Protein AF-A0AAD7UAB8-F1 (afdb_monomer_lite)

InterPro domains:
  IPR000589 Small ribosomal subunit protein uS15 [PF00312] (75-151)
  IPR000589 Small ribosomal subunit protein uS15 [PS00362] (102-132)
  IPR000589 Small ribosomal subunit protein uS15 [SM01387] (71-151)
  IPR000589 Small ribosomal subunit protein uS15 [cd00353] (76-149)
  IPR005290 Small ribosomal subunit protein uS15, bacteria [MF_01343_B] (66-152)
  IPR005290 Small ribosomal subunit protein uS15, bacteria [PTHR23321] (75-152)
  IPR005290 Small ribosomal subunit protein uS15, bacteria [TIGR00952] (70-151)
  IPR009068 uS15/NS1, RNA-binding domain superfamily [SSF47060] (67-151)

Radius of gyration: 33.66 Å; chains: 1; bounding box: 40×81×98 Å

Structure (mmCIF, N/CA/C/O backbone):
data_AF-A0AAD7UAB8-F1
#
_entry.id   AF-A0AAD7UAB8-F1
#
loop_
_atom_site.group_PDB
_atom_site.id
_atom_site.type_symbol
_atom_site.label_atom_id
_atom_site.label_alt_id
_atom_site.label_comp_id
_atom_site.label_asym_id
_atom_site.label_entity_id
_atom_site.label_seq_id
_atom_site.pdbx_PDB_ins_code
_atom_site.Cartn_x
_atom_site.Cartn_y
_atom_site.Cartn_z
_atom_site.occupancy
_atom_site.B_iso_or_equiv
_atom_site.auth_seq_id
_atom_site.auth_comp_id
_atom_site.auth_asym_id
_atom_site.auth_atom_id
_atom_site.pdbx_PDB_model_num
ATOM 1 N N . MET A 1 1 ? 20.538 19.123 -0.633 1.00 48.22 1 MET A N 1
ATOM 2 C CA . MET A 1 1 ? 19.551 20.199 -0.834 1.00 48.22 1 MET A CA 1
ATOM 3 C C . MET A 1 1 ? 19.618 20.600 -2.296 1.00 48.22 1 MET A C 1
ATOM 5 O O . MET A 1 1 ? 20.734 20.854 -2.744 1.00 48.22 1 MET A O 1
ATOM 9 N N . PRO A 1 2 ? 18.516 20.566 -3.060 1.00 53.59 2 PRO A N 1
ATOM 10 C CA . PRO A 1 2 ? 18.494 21.225 -4.362 1.00 53.59 2 PRO A CA 1
ATOM 11 C C . PRO A 1 2 ? 18.734 22.725 -4.133 1.00 53.59 2 PRO A C 1
ATOM 13 O O . PRO A 1 2 ? 18.189 23.289 -3.188 1.00 53.59 2 PRO A O 1
ATOM 16 N N . ARG A 1 3 ? 19.639 23.331 -4.907 1.00 56.59 3 ARG A N 1
ATOM 17 C CA . ARG A 1 3 ? 19.840 24.783 -4.889 1.00 56.59 3 ARG A CA 1
ATOM 18 C C . ARG A 1 3 ? 18.750 25.387 -5.763 1.00 56.59 3 ARG A C 1
ATOM 20 O O . ARG A 1 3 ? 18.768 25.159 -6.969 1.00 56.59 3 ARG A O 1
ATOM 27 N N . ASP A 1 4 ? 17.826 26.110 -5.148 1.00 59.47 4 ASP A N 1
ATOM 28 C CA . ASP A 1 4 ? 16.905 26.983 -5.866 1.00 59.47 4 ASP A CA 1
ATOM 29 C C . ASP A 1 4 ? 17.733 28.099 -6.5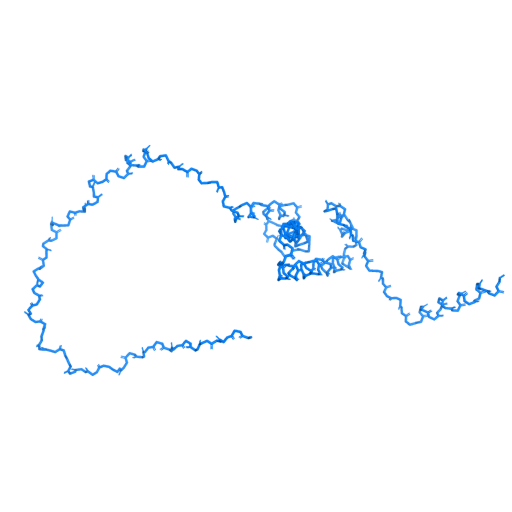16 1.00 59.47 4 ASP A C 1
ATOM 31 O O . ASP A 1 4 ? 18.391 28.882 -5.827 1.00 59.47 4 ASP A O 1
ATOM 35 N N . LEU A 1 5 ? 17.772 28.122 -7.847 1.00 67.81 5 LEU A N 1
ATOM 36 C CA . LEU A 1 5 ? 18.309 29.256 -8.594 1.00 67.81 5 LEU A CA 1
ATOM 37 C C . LEU A 1 5 ? 17.234 30.355 -8.615 1.00 67.81 5 LEU A C 1
ATOM 39 O O . LEU A 1 5 ? 16.080 30.043 -8.921 1.00 67.81 5 LEU A O 1
ATOM 43 N N . PRO A 1 6 ? 17.568 31.618 -8.295 1.00 60.66 6 PRO A N 1
ATOM 44 C CA . PRO A 1 6 ? 16.598 32.702 -8.343 1.00 60.66 6 PRO A CA 1
ATOM 45 C C . PRO A 1 6 ? 16.178 32.949 -9.796 1.00 60.66 6 PRO A C 1
ATOM 47 O O . PRO A 1 6 ? 17.012 33.206 -10.662 1.00 60.66 6 PRO A O 1
ATOM 50 N N . ILE A 1 7 ? 14.875 32.855 -10.058 1.00 56.34 7 ILE A N 1
ATOM 51 C CA . ILE A 1 7 ? 14.277 33.271 -11.327 1.00 56.34 7 ILE A CA 1
ATOM 52 C C . ILE A 1 7 ? 14.320 34.801 -11.344 1.00 56.34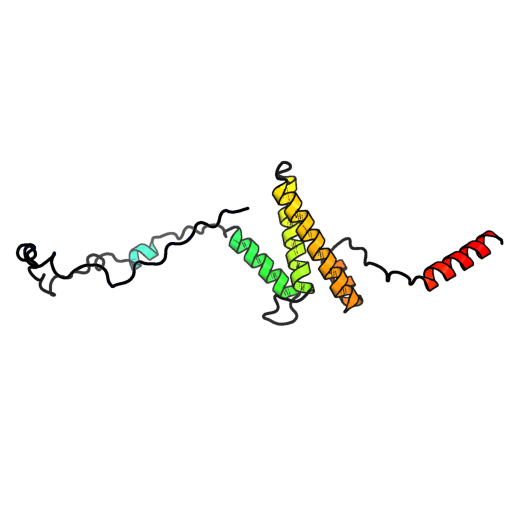 7 ILE A C 1
ATOM 54 O O . ILE A 1 7 ? 13.744 35.440 -10.463 1.00 56.34 7 ILE A O 1
ATOM 58 N N . ALA A 1 8 ? 15.045 35.382 -12.301 1.00 61.59 8 ALA A N 1
ATOM 59 C CA . ALA A 1 8 ? 15.085 36.828 -12.485 1.00 61.59 8 ALA A CA 1
ATOM 60 C C . ALA A 1 8 ? 13.681 37.348 -12.856 1.00 61.59 8 ALA A C 1
ATOM 62 O O . ALA A 1 8 ? 12.991 36.690 -13.642 1.00 61.59 8 ALA A O 1
ATOM 63 N N . PRO A 1 9 ? 13.234 38.493 -12.304 1.00 62.47 9 PRO A N 1
ATOM 64 C CA . PRO A 1 9 ? 11.981 39.101 -12.733 1.00 62.47 9 PRO A CA 1
ATOM 65 C C . PRO A 1 9 ? 12.090 39.519 -14.209 1.00 62.47 9 PRO A C 1
ATOM 67 O O . PRO A 1 9 ? 13.183 39.895 -14.647 1.00 62.47 9 PRO A O 1
ATOM 70 N N . PRO A 1 10 ? 10.994 39.448 -14.988 1.00 59.12 10 PRO A N 1
ATOM 71 C CA . PRO A 1 10 ? 11.003 39.974 -16.346 1.00 59.12 10 PRO A CA 1
ATOM 72 C C . PRO A 1 10 ? 11.344 41.474 -16.304 1.00 59.12 10 PRO A C 1
ATOM 74 O O . PRO A 1 10 ? 10.908 42.160 -15.373 1.00 59.12 10 PRO A O 1
ATOM 77 N N . PRO A 1 11 ? 12.149 41.975 -17.257 1.00 56.88 11 PRO A N 1
ATOM 78 C CA . PRO A 1 11 ? 12.535 43.379 -17.283 1.00 56.88 11 PRO A CA 1
ATOM 79 C C . PRO A 1 11 ? 11.285 44.259 -17.405 1.00 56.88 11 PRO A C 1
ATOM 81 O O . PRO A 1 11 ? 10.398 43.967 -18.206 1.00 56.88 11 PRO A O 1
ATOM 84 N N . GLY A 1 12 ? 11.210 45.292 -16.560 1.00 53.97 12 GLY A N 1
ATOM 85 C CA . GLY A 1 12 ? 10.145 46.293 -16.590 1.00 53.97 12 GLY A CA 1
ATOM 86 C C . GLY A 1 12 ? 10.181 47.104 -17.885 1.00 53.97 12 GLY A C 1
ATOM 87 O O . GLY A 1 12 ? 11.244 47.300 -18.468 1.00 53.97 12 GLY A O 1
ATOM 88 N N . GLU A 1 13 ? 9.009 47.559 -18.318 1.00 58.53 13 GLU A N 1
ATOM 89 C CA . GLU A 1 13 ? 8.743 48.212 -19.608 1.00 58.53 13 GLU A CA 1
ATOM 90 C C . GLU A 1 13 ? 9.352 49.623 -19.767 1.00 58.53 13 GLU A C 1
ATOM 92 O O . GLU A 1 13 ? 9.125 50.263 -20.788 1.00 58.53 13 GLU A O 1
ATOM 97 N N . ASP A 1 14 ? 10.174 50.104 -18.831 1.00 53.03 14 ASP A N 1
ATOM 98 C CA . ASP A 1 14 ? 10.415 51.548 -18.690 1.00 53.03 14 ASP A CA 1
ATOM 99 C C . ASP A 1 14 ? 11.843 52.042 -19.006 1.00 53.03 14 ASP A C 1
ATOM 101 O O . ASP A 1 14 ? 12.151 53.189 -18.703 1.00 53.03 14 ASP A O 1
ATOM 105 N N . ASP A 1 15 ? 12.721 51.247 -19.633 1.00 52.62 15 ASP A N 1
ATOM 106 C CA . ASP A 1 15 ? 14.146 51.628 -19.778 1.00 52.62 15 ASP A CA 1
ATOM 107 C C . ASP A 1 15 ? 14.748 51.455 -21.189 1.00 52.62 15 ASP A C 1
ATOM 109 O O . ASP A 1 15 ? 15.885 51.012 -21.352 1.00 52.62 15 ASP A O 1
ATOM 113 N N . LEU A 1 16 ? 14.028 51.850 -22.246 1.00 47.31 16 LEU A N 1
ATOM 114 C CA . LEU A 1 16 ? 14.657 52.123 -23.547 1.00 47.31 16 LEU A CA 1
ATOM 115 C C . LEU A 1 16 ? 14.236 53.499 -24.069 1.00 47.31 16 LEU A C 1
ATOM 117 O O . LEU A 1 16 ? 13.128 53.701 -24.560 1.00 47.31 16 LEU A O 1
ATOM 121 N N . GLY A 1 17 ? 15.165 54.446 -23.921 1.00 39.56 17 GLY A N 1
ATOM 122 C CA . GLY A 1 17 ? 15.042 55.839 -24.329 1.00 39.56 17 GLY A CA 1
ATOM 123 C C . GLY A 1 17 ? 14.637 56.026 -25.792 1.00 39.56 17 GLY A C 1
ATOM 124 O O . GLY A 1 17 ? 15.067 55.310 -26.695 1.00 39.56 17 GLY A O 1
ATOM 125 N N . SER A 1 18 ? 13.828 57.056 -26.003 1.00 51.12 18 SER A N 1
ATOM 126 C CA . SER A 1 18 ? 13.168 57.461 -27.244 1.00 51.12 18 SER A CA 1
ATOM 127 C C . SER A 1 18 ? 14.083 58.052 -28.330 1.00 51.12 18 SER A C 1
ATOM 129 O O . SER A 1 18 ? 13.584 58.770 -29.186 1.00 51.12 18 SER A O 1
ATOM 131 N N . ASP A 1 19 ? 15.389 57.770 -28.319 1.00 48.12 19 ASP A N 1
ATOM 132 C CA . ASP A 1 19 ? 16.381 58.500 -29.134 1.00 48.12 19 ASP A CA 1
ATOM 133 C C . ASP A 1 19 ? 17.288 57.613 -30.014 1.00 48.12 19 ASP A C 1
ATOM 135 O O . ASP A 1 19 ? 18.260 58.107 -30.580 1.00 48.12 19 ASP A O 1
ATOM 139 N N . PHE A 1 20 ? 17.002 56.313 -30.185 1.00 44.19 20 PHE A N 1
ATOM 140 C CA . PHE A 1 20 ? 17.886 55.423 -30.969 1.00 44.19 20 PHE A CA 1
ATOM 141 C C . PHE A 1 20 ? 17.307 54.844 -32.275 1.00 44.19 20 PHE A C 1
ATOM 143 O O . PHE A 1 20 ? 17.965 54.028 -32.911 1.00 44.19 20 PHE A O 1
ATOM 150 N N . LEU A 1 21 ? 16.114 55.228 -32.742 1.00 46.97 21 LEU A N 1
ATOM 151 C CA . LEU A 1 21 ? 15.521 54.530 -33.901 1.00 46.97 21 LEU A CA 1
ATOM 152 C C . LEU A 1 21 ? 14.634 55.403 -34.798 1.00 46.97 21 LEU A C 1
ATOM 154 O O . LEU A 1 21 ? 13.483 55.070 -35.052 1.00 46.97 21 LEU A O 1
ATOM 158 N N . VAL A 1 22 ? 15.177 56.516 -35.305 1.00 49.22 22 VAL A N 1
ATOM 159 C CA . VAL A 1 22 ? 14.487 57.332 -36.330 1.00 49.22 22 VAL A CA 1
ATOM 160 C C . VAL A 1 22 ? 15.247 57.429 -37.663 1.00 49.22 22 VAL A C 1
ATOM 162 O O . VAL A 1 22 ? 14.672 57.915 -38.621 1.00 49.22 22 VAL A O 1
ATOM 165 N N . ASP A 1 23 ? 16.463 56.889 -37.817 1.00 44.50 23 ASP A N 1
ATOM 166 C CA . ASP A 1 23 ? 17.262 57.168 -39.035 1.00 44.50 23 ASP A CA 1
ATOM 167 C C . ASP A 1 23 ? 17.808 55.927 -39.766 1.00 44.50 23 ASP A C 1
ATOM 169 O O . ASP A 1 23 ? 18.960 55.867 -40.187 1.00 44.50 23 ASP A O 1
ATOM 173 N N . GLY A 1 24 ? 16.988 54.882 -39.896 1.00 42.16 24 GLY A N 1
ATOM 174 C CA . GLY A 1 24 ? 17.417 53.662 -40.593 1.00 42.16 24 GLY A CA 1
ATOM 175 C C . GLY A 1 24 ? 16.311 52.679 -40.955 1.00 42.16 24 GLY A C 1
ATOM 176 O O . GLY A 1 24 ? 16.577 51.485 -41.078 1.00 42.16 24 GLY A O 1
ATOM 177 N N . LEU A 1 25 ? 15.071 53.152 -41.092 1.00 43.66 25 LEU A N 1
ATOM 178 C CA . LEU A 1 25 ? 13.919 52.325 -41.457 1.00 43.66 25 LEU A CA 1
ATOM 179 C C . LEU A 1 25 ? 13.231 52.847 -42.729 1.00 43.66 25 LEU A C 1
ATOM 181 O O . LEU A 1 25 ? 12.011 52.838 -42.824 1.00 43.66 25 LEU A O 1
ATOM 185 N N . GLU A 1 26 ? 14.015 53.311 -43.705 1.00 39.25 26 GLU A N 1
ATOM 186 C CA . GLU A 1 26 ? 13.513 53.694 -45.037 1.00 39.25 26 GLU A CA 1
ATOM 187 C C . GLU A 1 26 ? 13.995 52.769 -46.175 1.00 39.25 26 GLU A C 1
ATOM 189 O O . GLU A 1 26 ? 13.602 52.978 -47.316 1.00 39.25 26 GLU A O 1
ATOM 194 N N . ASP A 1 27 ? 14.763 51.700 -45.901 1.00 46.34 27 ASP A N 1
ATOM 195 C CA . ASP A 1 27 ? 15.369 50.866 -46.969 1.00 46.34 27 ASP A CA 1
ATOM 196 C C . ASP A 1 27 ? 15.170 49.341 -46.836 1.00 46.34 27 ASP A C 1
ATOM 198 O O . ASP A 1 27 ? 15.867 48.543 -47.454 1.00 46.34 27 ASP A O 1
ATOM 202 N N . TRP A 1 28 ? 14.181 48.888 -46.063 1.00 44.53 28 TRP A N 1
ATOM 203 C CA . TRP A 1 28 ? 13.689 47.508 -46.191 1.00 44.53 28 TRP A CA 1
ATOM 204 C C . TRP A 1 28 ? 12.319 47.549 -46.839 1.00 44.53 28 TRP A C 1
ATOM 206 O O . TRP A 1 28 ? 11.296 47.521 -46.161 1.00 44.53 28 TRP A O 1
ATOM 216 N N . GLY A 1 29 ? 12.332 47.677 -48.168 1.00 42.09 29 GLY A N 1
ATOM 217 C CA . GLY A 1 29 ? 11.159 47.730 -49.029 1.00 42.09 29 GLY A CA 1
ATOM 218 C C . GLY A 1 29 ? 10.125 46.662 -48.686 1.00 42.09 29 GLY A C 1
ATOM 219 O O . GLY A 1 29 ? 10.162 45.543 -49.195 1.00 42.09 29 GLY A O 1
ATOM 220 N N . VAL A 1 30 ? 9.144 47.044 -47.872 1.00 48.31 30 VAL A N 1
ATOM 221 C CA . VAL A 1 30 ? 7.859 46.361 -47.792 1.00 48.31 30 VAL A CA 1
ATOM 222 C C . VAL A 1 30 ? 7.090 46.772 -49.042 1.00 48.31 30 VAL A C 1
ATOM 224 O O . VAL A 1 30 ? 6.219 47.637 -49.022 1.00 48.31 30 VAL A O 1
ATOM 227 N N . VAL A 1 31 ? 7.438 46.155 -50.172 1.00 47.47 31 VAL A N 1
ATOM 228 C CA . VAL A 1 31 ? 6.478 46.005 -51.262 1.00 47.47 31 VAL A CA 1
ATOM 229 C C . VAL A 1 31 ? 5.413 45.077 -50.696 1.00 47.47 31 VAL A C 1
ATOM 231 O O . VAL A 1 31 ? 5.673 43.892 -50.485 1.00 47.47 31 VAL A O 1
ATOM 234 N N . GLY A 1 32 ? 4.247 45.625 -50.352 1.00 50.44 32 GLY A N 1
ATOM 235 C CA . GLY A 1 32 ? 3.106 44.817 -49.941 1.00 50.44 32 GLY A CA 1
ATOM 236 C C . GLY A 1 32 ? 2.874 43.745 -50.999 1.00 50.44 32 GLY A C 1
ATOM 237 O O . GLY A 1 32 ? 2.585 44.070 -52.150 1.00 50.44 32 GLY A O 1
ATOM 238 N N . ARG A 1 33 ? 3.067 42.471 -50.637 1.00 46.25 33 ARG A N 1
ATOM 239 C CA . ARG A 1 33 ? 2.709 41.364 -51.523 1.00 46.25 33 ARG A CA 1
ATOM 240 C C . ARG A 1 33 ? 1.192 41.475 -51.736 1.00 46.25 33 ARG A C 1
ATOM 242 O O . ARG A 1 33 ? 0.478 41.445 -50.732 1.00 46.25 33 ARG A O 1
ATOM 249 N N . PRO A 1 34 ? 0.701 41.659 -52.975 1.00 48.44 34 PRO A N 1
ATOM 250 C CA . PRO A 1 34 ? -0.732 41.738 -53.228 1.00 48.44 34 PRO A CA 1
ATOM 251 C C . PRO A 1 34 ? -1.419 40.492 -52.655 1.00 48.44 34 PRO A C 1
ATOM 253 O O . PRO A 1 34 ? -0.904 39.379 -52.778 1.00 48.44 34 PRO A O 1
ATOM 256 N N . GLU A 1 35 ? -2.560 40.693 -51.991 1.00 54.56 35 GLU A N 1
ATOM 257 C CA . GLU A 1 35 ? -3.316 39.649 -51.276 1.00 54.56 35 GLU A CA 1
ATOM 258 C C . GLU A 1 35 ? -3.740 38.470 -52.171 1.00 54.56 35 GLU A C 1
ATOM 260 O O . GLU A 1 35 ? -4.098 37.407 -51.672 1.00 54.56 35 GLU A O 1
ATOM 265 N N . GLU A 1 36 ? -3.648 38.625 -53.490 1.00 53.75 36 GLU A N 1
ATOM 266 C CA . GLU A 1 36 ? -4.090 37.641 -54.477 1.00 53.75 36 GLU A CA 1
ATOM 267 C C . GLU A 1 36 ? -3.109 36.470 -54.689 1.00 53.75 36 GLU A C 1
ATOM 269 O O . GLU A 1 36 ? -3.469 35.484 -55.325 1.00 53.75 36 GLU A O 1
ATOM 274 N N . GLU A 1 37 ? -1.907 36.504 -54.101 1.00 54.09 37 GLU A N 1
ATOM 275 C CA . GLU A 1 37 ? -0.916 35.418 -54.220 1.00 54.09 37 GLU A CA 1
ATOM 276 C C . GLU A 1 37 ? -0.467 34.854 -52.866 1.00 54.09 37 GLU A C 1
ATOM 278 O O . GLU A 1 37 ? 0.709 34.555 -52.619 1.00 54.09 37 GLU A O 1
ATOM 283 N N . GLN A 1 38 ? -1.424 34.670 -51.962 1.00 51.25 38 GLN A N 1
ATOM 284 C CA . GLN A 1 38 ? -1.284 33.682 -50.896 1.00 51.25 38 GLN A CA 1
ATOM 285 C C . GLN A 1 38 ? -1.843 32.347 -51.391 1.00 51.25 38 GLN A C 1
ATOM 287 O O . GLN A 1 38 ? -2.851 31.847 -50.895 1.00 51.25 38 GLN A O 1
ATOM 292 N N . THR A 1 39 ? -1.194 31.747 -52.393 1.00 55.03 39 THR A N 1
ATOM 293 C CA . THR A 1 39 ? -1.419 30.329 -52.671 1.00 55.03 39 THR A CA 1
ATOM 294 C C . THR A 1 39 ? -1.012 29.582 -51.414 1.00 55.03 39 THR A C 1
ATOM 296 O O . THR A 1 39 ? 0.161 29.584 -51.028 1.00 55.03 39 THR A O 1
ATOM 299 N N . ASN A 1 40 ? -1.987 28.996 -50.733 1.00 62.25 40 ASN A N 1
ATOM 300 C CA . ASN A 1 40 ? -1.732 28.122 -49.610 1.00 62.25 40 ASN A CA 1
ATOM 301 C C . ASN A 1 40 ? -0.944 26.935 -50.189 1.00 62.25 40 ASN A C 1
ATOM 303 O O . ASN A 1 40 ? -1.534 26.049 -50.788 1.00 62.25 40 ASN A O 1
ATOM 307 N N . LEU A 1 41 ? 0.393 26.952 -50.100 1.00 60.78 41 LEU A N 1
ATOM 308 C CA . LEU A 1 41 ? 1.298 25.951 -50.705 1.00 60.78 41 LEU A CA 1
ATOM 309 C C . LEU A 1 41 ? 1.026 24.519 -50.206 1.00 60.78 41 LEU A C 1
ATOM 311 O O . LEU A 1 41 ? 1.573 23.551 -50.722 1.00 60.78 41 LEU A O 1
ATOM 315 N N . LEU A 1 42 ? 0.191 24.399 -49.176 1.00 58.41 42 LEU A N 1
ATOM 316 C CA . LEU A 1 42 ? -0.293 23.160 -48.587 1.00 58.41 42 LEU A CA 1
ATOM 317 C C . LEU A 1 42 ? -1.656 22.712 -49.149 1.00 58.41 42 LEU A C 1
ATOM 319 O O . LEU A 1 42 ? -2.128 21.651 -48.760 1.00 58.41 42 LEU A O 1
ATOM 323 N N . ALA A 1 43 ? -2.299 23.492 -50.025 1.00 62.78 43 ALA A N 1
ATOM 324 C CA . ALA A 1 43 ? -3.598 23.167 -50.623 1.00 62.78 43 ALA A CA 1
ATOM 325 C C . ALA A 1 43 ? -3.509 22.057 -51.679 1.00 62.78 43 ALA A C 1
ATOM 327 O O . ALA A 1 43 ? -4.482 21.339 -51.878 1.00 62.78 43 ALA A O 1
ATOM 328 N N . ASP A 1 44 ? -2.338 21.888 -52.296 1.00 63.53 44 ASP A N 1
ATOM 329 C CA . ASP A 1 44 ? -2.075 20.824 -53.272 1.00 63.53 44 ASP A CA 1
ATOM 330 C C . ASP A 1 44 ? -1.636 19.509 -52.606 1.00 63.53 44 ASP A C 1
ATOM 332 O O . ASP A 1 44 ? -1.497 18.478 -53.265 1.00 63.53 44 ASP A O 1
ATOM 336 N N . LEU A 1 45 ? -1.395 19.526 -51.291 1.00 62.47 45 LEU A N 1
ATOM 337 C CA . LEU A 1 45 ? -1.131 18.312 -50.534 1.00 62.47 45 LEU A CA 1
ATOM 338 C C . LEU A 1 45 ? -2.472 17.723 -50.124 1.00 62.47 45 LEU A C 1
ATOM 340 O O . LEU A 1 45 ? -3.130 18.203 -49.203 1.00 62.47 45 LEU A O 1
ATOM 344 N N . ASP A 1 46 ? -2.859 16.659 -50.813 1.00 65.94 46 ASP A N 1
ATOM 345 C CA . ASP A 1 46 ? -4.075 15.913 -50.527 1.00 65.94 46 ASP A CA 1
ATOM 346 C C . ASP A 1 46 ? -3.878 15.095 -49.233 1.00 65.94 46 ASP A C 1
ATOM 348 O O . ASP A 1 46 ? -3.554 13.903 -49.229 1.00 65.94 46 ASP A O 1
ATOM 352 N N . ILE A 1 47 ? -3.980 15.778 -48.087 1.00 61.94 47 ILE A N 1
ATOM 353 C CA . ILE A 1 47 ? -3.754 15.216 -46.744 1.00 61.94 47 ILE A CA 1
ATOM 354 C C . ILE A 1 47 ? -4.708 14.036 -46.483 1.00 61.94 47 ILE A C 1
ATOM 356 O O . ILE A 1 47 ? -4.363 13.120 -45.732 1.00 61.94 47 ILE A O 1
ATOM 360 N N . GLU A 1 48 ? -5.889 14.029 -47.111 1.00 64.88 48 GLU A N 1
ATOM 361 C CA . GLU A 1 48 ? -6.846 12.916 -47.064 1.00 64.88 48 GLU A CA 1
ATOM 362 C C . GLU A 1 48 ? -6.320 11.657 -47.762 1.00 64.88 48 GLU A C 1
ATOM 364 O O . GLU A 1 48 ? -6.403 10.573 -47.179 1.00 64.88 48 GLU A O 1
ATOM 369 N N . ALA A 1 49 ? -5.704 11.791 -48.940 1.00 63.00 49 ALA A N 1
ATOM 370 C CA . ALA A 1 49 ? -5.083 10.671 -49.646 1.00 63.00 49 ALA A CA 1
ATOM 371 C C . ALA A 1 49 ? -3.865 10.129 -48.878 1.00 63.00 49 ALA A C 1
ATOM 373 O O . ALA A 1 49 ? -3.736 8.919 -48.693 1.00 63.00 49 ALA A O 1
ATOM 374 N N . MET A 1 50 ? -3.024 11.012 -48.322 1.00 62.16 50 MET A N 1
ATOM 375 C CA . MET A 1 50 ? -1.879 10.586 -47.506 1.00 62.16 50 MET A CA 1
ATOM 376 C C . MET A 1 50 ? -2.311 9.869 -46.219 1.00 62.16 50 MET A C 1
ATOM 378 O O . MET A 1 50 ? -1.657 8.922 -45.792 1.00 62.16 50 MET A O 1
ATOM 382 N N . ARG A 1 51 ? -3.422 10.275 -45.591 1.00 58.12 51 ARG A N 1
ATOM 383 C CA . ARG A 1 51 ? -3.968 9.586 -44.407 1.00 58.12 51 ARG A CA 1
ATOM 384 C C . ARG A 1 51 ? -4.486 8.182 -44.711 1.00 58.12 51 ARG A C 1
ATOM 386 O O . ARG A 1 51 ? -4.467 7.355 -43.805 1.00 58.12 51 ARG A O 1
ATOM 393 N N . ALA A 1 52 ? -4.947 7.924 -45.934 1.00 60.19 52 ALA A N 1
ATOM 394 C CA . ALA A 1 52 ? -5.468 6.620 -46.337 1.00 60.19 52 ALA A CA 1
ATOM 395 C C . ALA A 1 52 ? -4.358 5.575 -46.570 1.00 60.19 52 ALA A C 1
ATOM 397 O O . ALA A 1 52 ? -4.611 4.382 -46.423 1.00 60.19 52 ALA A O 1
ATOM 398 N N . GLU A 1 53 ? -3.136 6.016 -46.885 1.00 56.59 53 GLU A N 1
ATOM 399 C CA . GLU A 1 53 ? -1.982 5.142 -47.156 1.00 56.59 53 GLU A CA 1
ATOM 400 C C . GLU A 1 53 ? -1.019 4.993 -45.969 1.00 56.59 53 GLU A C 1
ATOM 402 O O . GLU A 1 53 ? -0.176 4.094 -45.958 1.00 56.59 53 GLU A O 1
ATOM 407 N N . VAL A 1 54 ? -1.126 5.846 -44.945 1.00 62.00 54 VAL A N 1
ATOM 408 C CA . VAL A 1 54 ? -0.346 5.680 -43.716 1.00 62.00 54 VAL A CA 1
ATOM 409 C C . VAL A 1 54 ? -0.936 4.515 -42.930 1.00 62.00 54 VAL A C 1
ATOM 411 O O . VAL A 1 54 ? -1.911 4.668 -42.194 1.00 62.00 54 VAL A O 1
ATOM 414 N N . GLU A 1 55 ? -0.301 3.348 -43.043 1.00 58.56 55 GLU A N 1
ATOM 415 C CA . GLU A 1 55 ? -0.406 2.313 -42.020 1.00 58.56 55 GLU A CA 1
ATOM 416 C C . GLU A 1 55 ? -0.011 2.958 -40.688 1.00 58.56 55 GLU A C 1
ATOM 418 O O . GLU A 1 55 ? 1.168 3.199 -40.407 1.00 58.56 55 GLU A O 1
ATOM 423 N N . VAL A 1 56 ? -1.011 3.313 -39.876 1.00 65.44 56 VAL A N 1
ATOM 424 C CA . VAL A 1 56 ? -0.791 3.766 -38.507 1.00 65.44 56 VAL A CA 1
ATOM 425 C C . VAL A 1 56 ? -0.118 2.601 -37.810 1.00 65.44 56 VAL A C 1
ATOM 427 O O . VAL A 1 56 ? -0.745 1.607 -37.461 1.00 65.44 56 VAL A O 1
ATOM 430 N N . ARG A 1 57 ? 1.202 2.694 -37.675 1.00 65.56 57 ARG A N 1
ATOM 431 C CA . ARG A 1 57 ? 1.986 1.729 -36.928 1.00 65.56 57 ARG A CA 1
ATOM 432 C C . ARG A 1 57 ? 1.473 1.772 -35.498 1.00 65.56 57 ARG A C 1
ATOM 434 O O . ARG A 1 57 ? 1.825 2.685 -34.751 1.00 65.56 57 ARG A O 1
ATOM 441 N N . ASP A 1 58 ? 0.649 0.792 -35.146 1.00 66.25 58 ASP A N 1
ATOM 442 C CA . ASP A 1 58 ? 0.132 0.606 -33.799 1.00 66.25 58 ASP A CA 1
ATOM 443 C C . ASP A 1 58 ? 1.322 0.440 -32.856 1.00 66.25 58 ASP A C 1
ATOM 445 O O . ASP A 1 58 ? 1.946 -0.621 -32.750 1.00 66.25 58 ASP A O 1
ATOM 449 N N . TRP A 1 59 ? 1.712 1.534 -32.207 1.00 70.19 59 TRP A N 1
ATOM 450 C CA . TRP A 1 59 ? 2.737 1.471 -31.188 1.00 70.19 59 TRP A CA 1
ATOM 451 C C . TRP A 1 59 ? 2.143 0.708 -30.000 1.00 70.19 59 TRP A C 1
ATOM 453 O O . TRP A 1 59 ? 1.038 1.037 -29.560 1.00 70.19 59 TRP A O 1
ATOM 463 N N . PRO A 1 60 ? 2.832 -0.314 -29.462 1.00 74.38 60 PRO A N 1
ATOM 464 C CA . PRO A 1 60 ? 2.328 -1.026 -28.298 1.00 74.38 60 PRO A CA 1
ATOM 465 C C . PRO A 1 60 ? 2.105 -0.029 -27.160 1.00 74.38 60 PRO A C 1
ATOM 467 O O . PRO A 1 60 ? 2.944 0.849 -26.948 1.00 74.38 60 PRO A O 1
ATOM 470 N N . LEU A 1 61 ? 0.988 -0.177 -26.436 1.00 74.88 61 LEU A N 1
ATOM 471 C CA . LEU A 1 61 ? 0.628 0.688 -25.306 1.00 74.88 61 LEU A CA 1
ATOM 472 C C . LEU A 1 61 ? 1.865 1.009 -24.468 1.00 74.88 61 LEU A C 1
ATOM 474 O O . LEU A 1 61 ? 2.589 0.119 -24.009 1.00 74.88 61 LEU A O 1
ATOM 478 N N . SER A 1 62 ? 2.106 2.297 -24.278 1.00 80.12 62 SER A N 1
ATOM 479 C CA . SER A 1 62 ? 3.192 2.776 -23.450 1.00 80.12 62 SER A CA 1
ATOM 480 C C . SER A 1 62 ? 3.054 2.216 -22.033 1.00 80.12 62 SER A C 1
ATOM 482 O O . SER A 1 62 ? 1.958 1.983 -21.515 1.00 80.12 62 SER A O 1
ATOM 484 N N . LEU A 1 63 ? 4.185 2.060 -21.343 1.00 75.81 63 LEU A N 1
ATOM 485 C CA . LEU A 1 63 ? 4.198 1.601 -19.950 1.00 75.81 63 LEU A CA 1
ATOM 486 C C . LEU A 1 63 ? 3.320 2.482 -19.035 1.00 75.81 63 LEU A C 1
ATOM 488 O O . LEU A 1 63 ? 2.793 2.014 -18.022 1.00 75.81 63 LEU A O 1
ATOM 492 N N . ARG A 1 64 ? 3.144 3.760 -19.403 1.00 78.38 64 ARG A N 1
ATOM 493 C CA . ARG A 1 64 ? 2.246 4.697 -18.720 1.00 78.38 64 ARG A CA 1
ATOM 494 C C . ARG A 1 64 ? 0.782 4.304 -18.883 1.00 78.38 64 ARG A C 1
ATOM 496 O O . ARG A 1 64 ? 0.098 4.219 -17.866 1.00 78.38 64 ARG A O 1
ATOM 503 N N . GLU A 1 65 ? 0.347 4.007 -20.103 1.00 84.00 65 GLU A N 1
ATOM 504 C CA . GLU A 1 65 ? -1.035 3.616 -20.408 1.00 84.00 65 GLU A CA 1
ATOM 505 C C . GLU A 1 65 ? -1.399 2.273 -19.764 1.00 84.00 65 GLU A C 1
ATOM 507 O O . GLU A 1 65 ? -2.493 2.123 -19.225 1.00 84.00 65 GLU A O 1
ATOM 512 N N . ILE A 1 66 ? -0.471 1.310 -19.727 1.00 83.31 66 ILE A N 1
ATOM 513 C CA . ILE A 1 66 ? -0.679 0.036 -19.014 1.00 83.31 66 ILE A CA 1
ATOM 514 C C . ILE A 1 66 ? -0.910 0.300 -17.520 1.00 83.31 66 ILE A C 1
ATOM 516 O O . ILE A 1 66 ? -1.896 -0.156 -16.943 1.00 83.31 66 ILE A O 1
ATOM 520 N N . CYS A 1 67 ? -0.052 1.117 -16.900 1.00 81.31 67 CYS A N 1
ATOM 521 C CA . CYS A 1 67 ? -0.218 1.491 -15.496 1.00 81.31 67 CYS A CA 1
ATOM 522 C C . CYS A 1 67 ? -1.495 2.308 -15.242 1.00 81.31 67 CYS A C 1
ATOM 524 O O . CYS A 1 67 ? -1.984 2.323 -14.113 1.00 81.31 67 CYS A O 1
ATOM 526 N N . GLU A 1 68 ? -1.982 3.075 -16.218 1.00 86.69 68 GLU A N 1
ATOM 527 C CA . GLU A 1 68 ? -3.244 3.817 -16.120 1.00 86.69 68 GLU A CA 1
ATOM 528 C C . GLU A 1 68 ? -4.434 2.872 -16.102 1.00 86.69 68 GLU A C 1
ATOM 530 O O . GLU A 1 68 ? -5.248 2.963 -15.184 1.00 86.69 68 GLU A O 1
ATOM 535 N N . LYS A 1 69 ? -4.462 1.900 -17.014 1.00 87.50 69 LYS A N 1
ATOM 536 C CA . LYS A 1 69 ? -5.501 0.867 -17.065 1.00 87.50 69 LYS A CA 1
ATOM 537 C C . LYS A 1 69 ? -5.596 0.084 -15.757 1.00 87.50 69 LYS A C 1
ATOM 539 O O . LYS A 1 69 ? -6.664 0.030 -15.154 1.00 87.50 69 LYS A O 1
ATOM 544 N N . GLU A 1 70 ? -4.474 -0.407 -15.234 1.00 86.31 70 GLU A N 1
ATOM 545 C CA . GLU A 1 70 ? -4.453 -1.119 -13.946 1.00 86.31 70 GLU A CA 1
ATOM 546 C C . GLU A 1 70 ? -4.931 -0.241 -12.780 1.00 86.31 70 GLU A C 1
ATOM 548 O O . GLU A 1 70 ? -5.630 -0.690 -11.865 1.00 86.31 70 GLU A O 1
ATOM 553 N N . ARG A 1 71 ? -4.563 1.048 -12.790 1.00 86.19 71 ARG A N 1
ATOM 554 C CA . ARG A 1 71 ? -5.037 2.008 -11.785 1.00 86.19 71 ARG A CA 1
ATOM 555 C C . ARG A 1 71 ? -6.548 2.186 -11.867 1.00 86.19 71 ARG A C 1
ATOM 557 O O . ARG A 1 71 ? -7.191 2.261 -10.821 1.00 86.19 71 ARG A O 1
ATOM 564 N N . GLU A 1 72 ? -7.107 2.273 -13.067 1.00 89.69 72 GLU A N 1
ATOM 565 C CA . GLU A 1 72 ? -8.548 2.388 -13.280 1.00 89.69 72 GLU A CA 1
ATOM 566 C C . GLU A 1 72 ? -9.302 1.129 -12.858 1.00 89.69 72 GLU A C 1
ATOM 568 O O . GLU A 1 72 ? -10.332 1.242 -12.198 1.00 89.69 72 GLU A O 1
ATOM 573 N N . GLU A 1 73 ? -8.779 -0.059 -13.154 1.00 89.69 73 GLU A N 1
ATOM 574 C CA . GLU A 1 73 ? -9.353 -1.335 -12.711 1.00 89.69 73 GLU A CA 1
ATOM 575 C C . GLU A 1 73 ? -9.422 -1.415 -11.183 1.00 89.69 73 GLU A C 1
ATOM 577 O O . GLU A 1 73 ? -10.477 -1.686 -10.603 1.00 89.69 73 GLU A O 1
ATOM 582 N N . HIS A 1 74 ? -8.322 -1.090 -10.499 1.00 87.56 74 HIS A N 1
ATOM 583 C CA . HIS A 1 74 ? -8.301 -1.059 -9.039 1.00 87.56 74 HIS A CA 1
ATOM 584 C C . HIS A 1 74 ? -9.226 0.010 -8.452 1.00 87.56 74 HIS A C 1
ATOM 586 O O . HIS A 1 74 ? -9.815 -0.217 -7.394 1.00 87.56 74 HIS A O 1
ATOM 592 N N . LYS A 1 75 ? -9.391 1.158 -9.117 1.00 88.62 75 LYS A N 1
ATOM 593 C CA . LYS A 1 75 ? -10.386 2.155 -8.708 1.00 88.62 75 LYS A CA 1
ATOM 594 C C . LYS A 1 75 ? -11.799 1.600 -8.849 1.00 88.62 75 LYS A C 1
ATOM 596 O O . LYS A 1 75 ? -12.533 1.633 -7.873 1.00 88.62 75 LYS A O 1
ATOM 601 N N . LYS A 1 76 ? -12.167 1.036 -10.002 1.00 89.00 76 LYS A N 1
ATOM 602 C CA . LYS A 1 76 ? -13.517 0.498 -10.255 1.00 89.00 76 LYS A CA 1
ATOM 603 C C . LYS A 1 76 ? -13.922 -0.564 -9.229 1.00 89.00 76 LYS A C 1
ATOM 605 O O . LYS A 1 76 ? -15.051 -0.544 -8.758 1.00 89.00 76 LYS A O 1
ATOM 610 N N . ASN A 1 77 ? -12.990 -1.431 -8.834 1.00 88.69 77 ASN A N 1
ATOM 611 C CA . ASN A 1 77 ? -13.277 -2.539 -7.919 1.00 88.69 77 ASN A CA 1
ATOM 612 C C . ASN A 1 77 ? -13.458 -2.117 -6.451 1.00 88.69 77 ASN A C 1
ATOM 614 O O . ASN A 1 77 ? -14.184 -2.778 -5.715 1.00 88.69 77 ASN A O 1
ATOM 618 N N . TYR A 1 78 ? -12.785 -1.050 -6.005 1.00 89.44 78 TYR A N 1
ATOM 619 C CA . TYR A 1 78 ? -12.733 -0.671 -4.583 1.00 89.44 78 TYR A CA 1
ATOM 620 C C . TYR A 1 78 ? -13.292 0.728 -4.278 1.00 89.44 78 TYR A C 1
ATOM 622 O O . TYR A 1 78 ? -13.343 1.124 -3.110 1.00 89.44 78 TYR A O 1
ATOM 630 N N . ALA A 1 79 ? -13.690 1.492 -5.298 1.00 89.38 79 ALA A N 1
ATOM 631 C CA . ALA A 1 79 ? -14.284 2.812 -5.140 1.00 89.38 79 ALA A CA 1
ATOM 632 C C . ALA A 1 79 ? -15.678 2.724 -4.519 1.00 89.38 79 ALA A C 1
ATOM 634 O O . ALA A 1 79 ? -16.488 1.867 -4.863 1.00 89.38 79 ALA A O 1
ATOM 635 N N . ARG A 1 80 ? -15.986 3.663 -3.621 1.00 87.62 80 ARG A N 1
ATOM 636 C CA . ARG A 1 80 ? -17.339 3.788 -3.055 1.00 87.62 80 ARG A CA 1
ATOM 637 C C . ARG A 1 80 ? -18.273 4.597 -3.952 1.00 87.62 80 ARG A C 1
ATOM 639 O O . ARG A 1 80 ? -19.483 4.402 -3.917 1.00 87.62 80 ARG A O 1
ATOM 646 N N . HIS A 1 81 ? -17.704 5.515 -4.728 1.00 88.31 81 HIS A N 1
ATOM 647 C CA . HIS A 1 81 ? -18.404 6.417 -5.640 1.00 88.31 81 HIS A CA 1
ATOM 648 C C . HIS A 1 81 ? -17.580 6.589 -6.922 1.00 88.31 81 HIS A C 1
ATOM 650 O O . HIS A 1 81 ? -16.373 6.361 -6.910 1.00 88.31 81 HIS A O 1
ATOM 656 N N . ALA A 1 82 ? -18.205 7.050 -8.009 1.00 81.69 82 ALA A N 1
ATOM 657 C CA . ALA A 1 82 ? -17.588 7.099 -9.340 1.00 81.69 82 ALA A CA 1
ATOM 658 C C . ALA A 1 82 ? -16.249 7.865 -9.416 1.00 81.69 82 ALA A C 1
ATOM 660 O O . ALA A 1 82 ? -15.390 7.504 -10.212 1.00 81.69 82 ALA A O 1
ATOM 661 N N . ASN A 1 83 ? -16.041 8.885 -8.572 1.00 85.06 83 ASN A N 1
ATOM 662 C CA . ASN A 1 83 ? -14.813 9.692 -8.556 1.00 85.06 83 ASN A CA 1
ATOM 663 C C . ASN A 1 83 ? -13.975 9.516 -7.272 1.00 85.06 83 ASN A C 1
ATOM 665 O O . ASN A 1 83 ? -13.228 10.403 -6.853 1.00 85.06 83 ASN A O 1
ATOM 669 N N . ASP A 1 84 ? -14.118 8.380 -6.592 1.00 87.00 84 ASP A N 1
ATOM 670 C CA . ASP A 1 84 ? -13.409 8.125 -5.343 1.00 87.00 84 ASP A CA 1
ATOM 671 C C . ASP A 1 84 ? -11.944 7.730 -5.592 1.00 87.00 84 ASP A C 1
ATOM 673 O O . ASP A 1 84 ? -11.620 6.600 -5.952 1.00 87.00 84 ASP A O 1
ATOM 677 N N . SER A 1 85 ? -11.039 8.685 -5.376 1.00 85.81 85 SER A N 1
ATOM 678 C CA . SER A 1 85 ? -9.583 8.458 -5.379 1.00 85.81 85 SER A CA 1
ATOM 679 C C . SER A 1 85 ? -8.969 8.499 -3.970 1.00 85.81 85 SER A C 1
ATOM 681 O O . SER A 1 85 ? -7.769 8.267 -3.798 1.00 85.81 85 SER A O 1
ATOM 683 N N . GLY A 1 86 ? -9.771 8.841 -2.956 1.00 87.25 86 GLY A N 1
ATOM 684 C CA . GLY A 1 86 ? -9.311 9.182 -1.609 1.00 87.25 86 GLY A CA 1
ATOM 685 C C . GLY A 1 86 ? -9.582 8.112 -0.557 1.00 87.25 86 GLY A C 1
ATOM 686 O O . GLY A 1 86 ? -8.992 8.166 0.526 1.00 87.25 86 GLY A O 1
ATOM 687 N N . SER A 1 87 ? -10.464 7.154 -0.836 1.00 92.19 87 SER A N 1
ATOM 688 C CA . SER A 1 87 ? -10.826 6.146 0.150 1.00 92.19 87 SER A CA 1
ATOM 689 C C . SER A 1 87 ? -9.652 5.234 0.530 1.00 92.19 87 SER A C 1
ATOM 691 O O . SER A 1 87 ? -8.774 4.934 -0.289 1.00 92.19 87 SER A O 1
ATOM 693 N N . PRO A 1 88 ? -9.614 4.771 1.795 1.00 92.62 88 PRO A N 1
ATOM 694 C CA . PRO A 1 88 ? -8.591 3.839 2.253 1.00 92.62 88 PRO A CA 1
ATOM 695 C C . PRO A 1 88 ? -8.526 2.556 1.420 1.00 92.62 88 PRO A C 1
ATOM 697 O O . PRO A 1 88 ? -7.433 2.043 1.198 1.00 92.62 88 PRO A O 1
ATOM 700 N N . GLU A 1 89 ? -9.667 2.052 0.951 1.00 93.00 89 GLU A N 1
ATOM 701 C CA . GLU A 1 89 ? -9.772 0.840 0.138 1.00 93.00 89 GLU A CA 1
ATOM 702 C C . GLU A 1 89 ? -9.045 0.996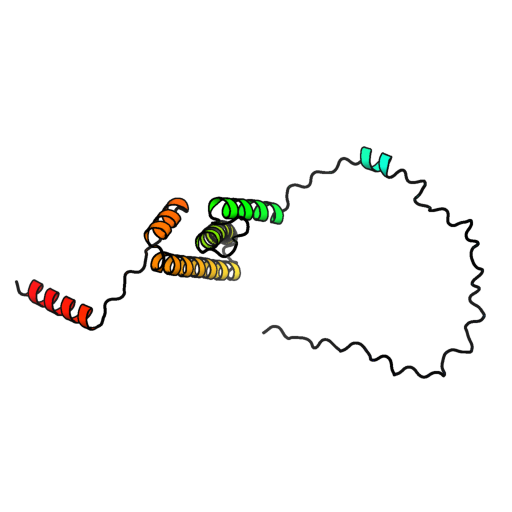 -1.202 1.00 93.00 89 GLU A C 1
ATOM 704 O O . GLU A 1 89 ? -8.113 0.238 -1.489 1.00 93.00 89 GLU A O 1
ATOM 709 N N . VAL A 1 90 ? -9.385 2.044 -1.961 1.00 94.31 90 VAL A N 1
ATOM 710 C CA . VAL A 1 90 ? -8.754 2.365 -3.250 1.00 94.31 90 VAL A CA 1
ATOM 711 C C . VAL A 1 90 ? -7.255 2.595 -3.078 1.00 94.31 90 VAL A C 1
ATOM 713 O O . VAL A 1 90 ? -6.442 2.025 -3.808 1.00 94.31 90 VAL A O 1
ATOM 716 N N . GLN A 1 91 ? -6.848 3.379 -2.077 1.00 94.25 91 GLN A N 1
ATOM 717 C CA . GLN A 1 91 ? -5.429 3.660 -1.845 1.00 94.25 91 GLN A CA 1
ATOM 718 C C . GLN A 1 91 ? -4.633 2.403 -1.475 1.00 94.25 91 GLN A C 1
ATOM 720 O O . GLN A 1 91 ? -3.501 2.233 -1.931 1.00 94.25 91 GLN A O 1
ATOM 725 N N . VAL A 1 92 ? -5.193 1.506 -0.657 1.00 94.81 92 VAL A N 1
ATOM 726 C CA . VAL A 1 92 ? -4.535 0.243 -0.290 1.00 94.81 92 VAL A CA 1
ATOM 727 C C . VAL A 1 92 ? -4.400 -0.679 -1.503 1.00 94.81 92 VAL A C 1
ATOM 729 O O . VAL A 1 92 ? -3.339 -1.298 -1.652 1.00 94.81 92 VAL A O 1
ATOM 732 N N . ALA A 1 93 ? -5.405 -0.741 -2.380 1.00 93.94 93 ALA A N 1
ATOM 733 C CA . ALA A 1 93 ? -5.331 -1.484 -3.637 1.00 93.94 93 ALA A CA 1
ATOM 734 C C . ALA A 1 93 ? -4.222 -0.928 -4.549 1.00 93.94 93 ALA A C 1
ATOM 736 O O . ALA A 1 93 ? -3.306 -1.666 -4.920 1.00 93.94 93 ALA A O 1
ATOM 737 N N . LEU A 1 94 ? -4.202 0.391 -4.782 1.00 93.12 94 LEU A N 1
ATOM 738 C CA . LEU A 1 94 ? -3.172 1.066 -5.585 1.00 93.12 94 LEU A CA 1
ATOM 739 C C . LEU A 1 94 ? -1.759 0.859 -5.025 1.00 93.12 94 LEU A C 1
ATOM 741 O O . LEU A 1 94 ? -0.825 0.553 -5.768 1.00 93.12 94 LEU A O 1
ATOM 745 N N . PHE A 1 95 ? -1.576 0.999 -3.708 1.00 94.44 95 PHE A N 1
ATOM 746 C CA . PHE A 1 95 ? -0.276 0.731 -3.093 1.00 94.44 95 PHE A CA 1
ATOM 747 C C . PHE A 1 95 ? 0.135 -0.727 -3.249 1.00 94.44 95 PHE A C 1
ATOM 749 O O . PHE A 1 95 ? 1.322 -0.998 -3.399 1.00 94.44 95 PHE A O 1
ATOM 756 N N . SER A 1 96 ? -0.810 -1.662 -3.215 1.00 94.38 96 SER A N 1
ATOM 757 C CA . SER A 1 96 ? -0.514 -3.084 -3.372 1.00 94.38 96 SER A CA 1
ATOM 758 C C . SER A 1 96 ? -0.051 -3.415 -4.788 1.00 94.38 96 SER A C 1
ATOM 760 O O . SER A 1 96 ? 0.961 -4.099 -4.918 1.00 94.38 96 SER A O 1
ATOM 762 N N . ALA A 1 97 ? -0.705 -2.872 -5.817 1.00 92.44 97 ALA A N 1
ATOM 763 C CA . ALA A 1 97 ? -0.2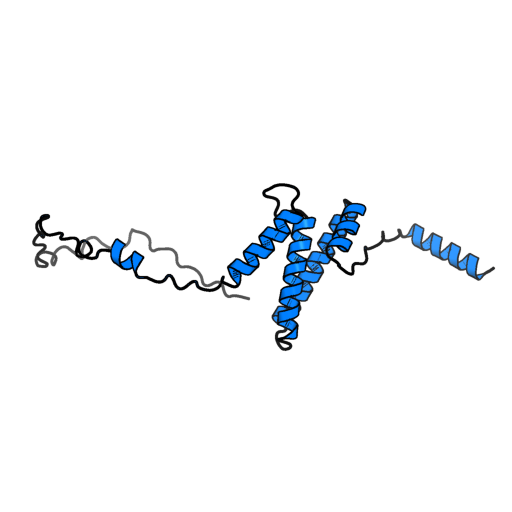65 -2.991 -7.209 1.00 92.44 97 ALA A CA 1
ATOM 764 C C . ALA A 1 97 ? 1.137 -2.395 -7.407 1.00 92.44 97 ALA A C 1
ATOM 766 O O . ALA A 1 97 ? 2.068 -3.079 -7.832 1.00 92.44 97 ALA A O 1
ATOM 767 N N . ARG A 1 98 ? 1.346 -1.155 -6.946 1.00 92.50 98 ARG A N 1
ATOM 768 C CA . ARG A 1 98 ? 2.652 -0.489 -7.040 1.00 92.50 98 ARG A CA 1
ATOM 769 C C . ARG A 1 98 ? 3.756 -1.248 -6.307 1.00 92.50 98 ARG A C 1
ATOM 771 O O . ARG A 1 98 ? 4.878 -1.309 -6.795 1.00 92.50 98 ARG A O 1
ATOM 778 N N . ILE A 1 99 ? 3.460 -1.813 -5.135 1.00 94.44 99 ILE A N 1
ATOM 779 C CA . ILE A 1 99 ? 4.416 -2.639 -4.390 1.00 94.44 99 ILE A CA 1
ATOM 780 C C . ILE A 1 99 ? 4.821 -3.853 -5.225 1.00 94.44 99 ILE A C 1
ATOM 782 O O . ILE A 1 99 ? 6.017 -4.091 -5.308 1.00 94.44 99 ILE A O 1
ATOM 786 N N . LYS A 1 100 ? 3.881 -4.560 -5.872 1.00 92.88 100 LYS A N 1
ATOM 787 C CA . LYS A 1 100 ? 4.192 -5.708 -6.746 1.00 92.88 100 LYS A CA 1
ATOM 788 C C . LYS A 1 100 ? 5.143 -5.313 -7.886 1.00 92.88 100 LYS A C 1
ATOM 790 O O . LYS A 1 100 ? 6.128 -6.003 -8.134 1.00 92.88 100 LYS A O 1
ATOM 795 N N . HIS A 1 101 ? 4.905 -4.165 -8.517 1.00 91.31 101 HIS A N 1
ATOM 796 C CA . HIS A 1 101 ? 5.734 -3.689 -9.631 1.00 91.31 101 HIS A CA 1
ATOM 797 C C . HIS A 1 101 ? 7.139 -3.300 -9.166 1.00 91.31 101 HIS A C 1
ATOM 799 O O . HIS A 1 101 ? 8.141 -3.741 -9.724 1.00 91.31 101 HIS A O 1
ATOM 805 N N . VAL A 1 102 ? 7.229 -2.518 -8.086 1.00 92.88 102 VAL A N 1
ATOM 806 C CA . VAL A 1 102 ? 8.522 -2.094 -7.532 1.00 92.88 102 VAL A CA 1
ATOM 807 C C . VAL A 1 102 ? 9.292 -3.285 -6.958 1.00 92.88 102 VAL A C 1
ATOM 809 O O . VAL A 1 102 ? 10.516 -3.303 -7.038 1.00 92.88 102 VAL A O 1
ATOM 812 N N . THR A 1 103 ? 8.616 -4.297 -6.402 1.00 94.88 103 THR A N 1
ATOM 813 C CA . THR A 1 103 ? 9.302 -5.515 -5.955 1.00 94.88 103 THR A CA 1
ATOM 814 C C . THR A 1 103 ? 9.974 -6.238 -7.106 1.00 94.88 103 THR A C 1
ATOM 816 O O . THR A 1 103 ? 11.127 -6.615 -6.935 1.00 94.88 103 THR A O 1
ATOM 819 N N . GLN A 1 104 ? 9.312 -6.370 -8.261 1.00 94.19 104 GLN A N 1
ATOM 820 C CA . GLN A 1 104 ? 9.924 -6.998 -9.432 1.00 94.19 104 GLN A CA 1
ATOM 821 C C . GLN A 1 104 ? 11.162 -6.211 -9.878 1.00 94.19 104 GLN A C 1
ATOM 823 O O . GLN A 1 104 ? 12.253 -6.765 -9.954 1.00 94.19 104 GLN A O 1
ATOM 828 N N . HIS A 1 105 ? 11.033 -4.887 -9.996 1.00 93.00 105 HIS A N 1
ATOM 829 C CA . HIS A 1 105 ? 12.152 -4.020 -10.365 1.00 93.00 105 HIS A CA 1
ATOM 830 C C . HIS A 1 105 ? 13.357 -4.133 -9.413 1.00 93.00 105 HIS A C 1
ATOM 832 O O . HIS A 1 105 ? 14.495 -4.168 -9.869 1.00 93.00 105 HIS A O 1
ATOM 838 N N . VAL A 1 106 ? 13.127 -4.203 -8.096 1.00 95.94 106 VAL A N 1
ATOM 839 C CA . VAL A 1 106 ? 14.198 -4.330 -7.085 1.00 95.94 106 VAL A CA 1
ATOM 840 C C . VAL A 1 106 ? 14.834 -5.726 -7.082 1.00 95.94 106 VAL A C 1
ATOM 842 O O . VAL A 1 106 ? 15.998 -5.853 -6.698 1.00 95.94 106 VAL A O 1
ATOM 845 N N . ILE A 1 107 ? 14.094 -6.767 -7.479 1.00 95.94 107 ILE A N 1
ATOM 846 C CA . ILE A 1 107 ? 14.641 -8.119 -7.665 1.00 95.94 107 ILE A CA 1
ATOM 847 C C . ILE A 1 107 ? 15.595 -8.122 -8.861 1.00 95.94 107 ILE A C 1
ATOM 849 O O . ILE A 1 107 ? 16.727 -8.579 -8.722 1.00 95.94 107 ILE A O 1
ATOM 853 N N . ASP A 1 108 ? 15.172 -7.533 -9.980 1.00 96.56 108 ASP A N 1
ATOM 854 C CA . ASP A 1 108 ? 15.978 -7.450 -11.202 1.00 96.56 108 ASP A CA 1
ATOM 855 C C . ASP A 1 108 ? 17.184 -6.502 -11.026 1.00 96.56 108 ASP A C 1
ATOM 857 O O . ASP A 1 108 ? 18.248 -6.715 -11.605 1.00 96.56 108 ASP A O 1
ATOM 861 N N . ASN A 1 109 ? 17.051 -5.477 -10.170 1.00 96.25 109 ASN A N 1
ATOM 862 C CA . ASN A 1 109 ? 18.066 -4.447 -9.920 1.00 96.25 109 ASN A CA 1
ATOM 863 C C . ASN A 1 109 ? 18.502 -4.416 -8.443 1.00 96.25 109 ASN A C 1
ATOM 865 O O . ASN A 1 109 ? 18.141 -3.503 -7.691 1.00 96.25 109 ASN A O 1
ATOM 869 N N . PRO A 1 110 ? 19.341 -5.364 -7.988 1.00 94.12 110 PRO A N 1
ATOM 870 C CA . PRO A 1 110 ? 19.691 -5.486 -6.573 1.00 94.12 110 PRO A CA 1
ATOM 871 C C . PRO A 1 110 ? 20.496 -4.295 -6.028 1.00 94.12 110 PRO A C 1
ATOM 873 O O . PRO A 1 110 ? 20.432 -4.023 -4.824 1.00 94.12 110 PRO A O 1
ATOM 876 N N . LYS A 1 111 ? 21.224 -3.586 -6.906 1.00 96.19 111 LYS A N 1
ATOM 877 C CA . LYS A 1 111 ? 22.091 -2.440 -6.577 1.00 96.19 111 LYS A CA 1
ATOM 878 C C . LYS A 1 111 ? 21.343 -1.104 -6.467 1.00 96.19 111 LYS A C 1
ATOM 880 O O . LYS A 1 111 ? 21.943 -0.123 -6.034 1.00 96.19 111 LYS A O 1
ATOM 885 N N . ASP A 1 112 ? 20.056 -1.042 -6.812 1.00 96.25 112 ASP A N 1
ATOM 886 C CA . ASP A 1 112 ? 19.268 0.181 -6.643 1.00 96.25 112 ASP A CA 1
ATOM 887 C C . ASP A 1 112 ? 18.719 0.303 -5.208 1.00 96.25 112 ASP A C 1
ATOM 889 O O . ASP A 1 112 ? 17.650 -0.198 -4.835 1.00 96.25 112 ASP A O 1
ATOM 893 N N . PHE A 1 113 ? 19.476 1.008 -4.367 1.00 95.19 113 PHE A N 1
ATOM 894 C CA . PHE A 1 113 ? 19.097 1.276 -2.980 1.00 95.19 113 PHE A CA 1
ATOM 895 C C . PHE A 1 113 ? 18.012 2.356 -2.844 1.00 95.19 113 PHE A C 1
ATOM 897 O O . PHE A 1 113 ? 17.270 2.354 -1.853 1.00 95.19 113 PHE A O 1
ATOM 904 N N . ALA A 1 114 ? 17.879 3.259 -3.820 1.00 95.38 114 ALA A N 1
ATOM 905 C CA . ALA A 1 114 ? 16.880 4.323 -3.790 1.00 95.38 114 ALA A CA 1
ATOM 906 C C . ALA A 1 114 ? 15.473 3.743 -3.984 1.00 95.38 114 ALA A C 1
ATOM 908 O O . ALA A 1 114 ? 14.572 4.018 -3.181 1.00 95.38 114 ALA A O 1
ATOM 909 N N . SER A 1 115 ? 15.307 2.847 -4.961 1.00 93.56 115 SER A N 1
ATOM 910 C CA . SER A 1 115 ? 14.051 2.122 -5.186 1.00 93.56 115 SER A CA 1
ATOM 911 C C . SER A 1 115 ? 13.686 1.222 -4.008 1.00 93.56 115 SER A C 1
ATOM 913 O O . SER A 1 115 ? 12.533 1.212 -3.570 1.00 93.56 115 SER A O 1
ATOM 915 N N . ARG A 1 116 ? 14.666 0.546 -3.391 1.00 96.12 116 ARG A N 1
ATOM 916 C CA . ARG A 1 116 ? 14.447 -0.253 -2.171 1.00 96.12 116 ARG A CA 1
ATOM 917 C C . ARG A 1 116 ? 13.943 0.603 -1.004 1.00 96.12 116 ARG A C 1
ATOM 919 O O . ARG A 1 116 ? 13.007 0.208 -0.305 1.00 96.12 116 ARG A O 1
ATOM 926 N N . ARG A 1 117 ? 14.506 1.799 -0.803 1.00 96.12 117 ARG A N 1
ATOM 927 C CA . ARG A 1 117 ? 14.015 2.761 0.200 1.00 96.12 117 ARG A CA 1
ATOM 928 C C . ARG A 1 117 ? 12.588 3.218 -0.118 1.00 96.12 117 ARG A C 1
ATOM 930 O O . ARG A 1 117 ? 11.748 3.265 0.784 1.00 96.12 117 ARG A O 1
ATOM 937 N N . GLY A 1 118 ? 12.299 3.516 -1.386 1.00 96.44 118 GLY A N 1
ATOM 938 C CA . GLY A 1 118 ? 10.957 3.862 -1.861 1.00 96.44 118 GLY A CA 1
ATOM 939 C C . GLY A 1 118 ? 9.936 2.755 -1.586 1.00 96.44 118 GLY A C 1
ATOM 940 O O . GLY A 1 118 ? 8.857 3.024 -1.055 1.00 96.44 118 GLY A O 1
ATOM 941 N N . LEU A 1 119 ? 10.306 1.500 -1.842 1.00 96.62 119 LEU A N 1
ATOM 942 C CA . LEU A 1 119 ? 9.493 0.321 -1.554 1.00 96.62 119 LEU A CA 1
ATOM 943 C C . LEU A 1 119 ? 9.148 0.213 -0.063 1.00 96.62 119 LEU A C 1
ATOM 945 O O . LEU A 1 119 ? 7.979 0.063 0.296 1.00 96.62 119 LEU A O 1
ATOM 949 N N . LEU A 1 120 ? 10.138 0.353 0.823 1.00 96.12 120 LEU A N 1
ATOM 950 C CA . LEU A 1 120 ? 9.914 0.322 2.273 1.00 96.12 120 LEU A CA 1
ATOM 951 C C . LEU A 1 120 ? 8.974 1.445 2.736 1.00 96.12 120 LEU A C 1
ATOM 953 O O . LEU A 1 120 ? 8.119 1.230 3.606 1.00 96.12 120 LEU A O 1
ATOM 957 N N . ALA A 1 121 ? 9.084 2.631 2.132 1.00 96.69 121 ALA A N 1
ATOM 958 C CA . ALA A 1 121 ? 8.178 3.742 2.401 1.00 96.69 121 ALA A CA 1
ATOM 959 C C . ALA A 1 121 ? 6.740 3.432 1.946 1.00 96.69 121 ALA A C 1
ATOM 961 O O . ALA A 1 121 ? 5.799 3.697 2.698 1.00 96.69 121 ALA A O 1
ATOM 962 N N . LEU A 1 122 ? 6.550 2.821 0.771 1.00 96.19 122 LEU A N 1
ATOM 963 C CA . LEU A 1 122 ? 5.234 2.397 0.271 1.00 96.19 122 LEU A CA 1
ATOM 964 C C . LEU A 1 122 ? 4.590 1.342 1.180 1.00 96.19 122 LEU A C 1
ATOM 966 O O . LEU A 1 122 ? 3.437 1.500 1.588 1.00 96.19 122 LEU A O 1
ATOM 970 N N . VAL A 1 123 ? 5.342 0.310 1.575 1.00 96.00 123 VAL A N 1
ATOM 971 C CA . VAL A 1 123 ? 4.869 -0.730 2.507 1.00 96.00 123 VAL A CA 1
ATOM 972 C C . VAL A 1 123 ? 4.453 -0.108 3.844 1.00 96.00 123 VAL A C 1
ATOM 974 O O . VAL A 1 123 ? 3.402 -0.448 4.396 1.00 96.00 123 VAL A O 1
ATOM 977 N N . SER A 1 124 ? 5.237 0.850 4.342 1.00 95.75 124 SER A N 1
ATOM 978 C CA . SER A 1 124 ? 4.941 1.573 5.581 1.00 95.75 124 SER A CA 1
ATOM 979 C C . SER A 1 124 ? 3.676 2.429 5.473 1.00 95.75 124 SER A C 1
ATOM 981 O O . SER A 1 124 ? 2.849 2.400 6.387 1.00 95.75 124 SER A O 1
ATOM 983 N N . LYS A 1 125 ? 3.484 3.153 4.362 1.00 95.75 125 LYS A N 1
ATOM 984 C CA . LYS A 1 125 ? 2.268 3.941 4.091 1.00 95.75 125 LYS A CA 1
ATOM 985 C C . LYS A 1 125 ? 1.027 3.047 4.052 1.00 95.75 125 LYS A C 1
ATOM 987 O O . LYS A 1 125 ? 0.087 3.298 4.805 1.00 95.75 125 LYS A O 1
ATOM 992 N N . ARG A 1 126 ? 1.068 1.947 3.287 1.00 96.25 126 ARG A N 1
ATOM 993 C CA . ARG A 1 126 ? -0.025 0.958 3.218 1.00 96.25 126 ARG A CA 1
ATOM 994 C C . ARG A 1 126 ? -0.371 0.396 4.598 1.00 96.25 126 ARG A C 1
ATOM 996 O O . ARG A 1 126 ? -1.539 0.317 4.963 1.00 96.25 126 ARG A O 1
ATOM 1003 N N . ARG A 1 127 ? 0.641 0.069 5.410 1.00 95.00 127 ARG A N 1
ATOM 1004 C CA . ARG A 1 127 ? 0.444 -0.417 6.787 1.00 95.00 127 ARG A CA 1
ATOM 1005 C C . ARG A 1 127 ? -0.237 0.614 7.686 1.00 95.00 127 ARG A C 1
ATOM 1007 O O . ARG A 1 127 ? -1.072 0.237 8.505 1.00 95.00 127 ARG A O 1
ATOM 1014 N N . ARG A 1 128 ? 0.118 1.897 7.588 1.00 94.19 128 ARG A N 1
ATOM 1015 C CA . ARG A 1 128 ? -0.541 2.962 8.367 1.00 94.19 128 ARG A CA 1
ATOM 1016 C C . ARG A 1 128 ? -2.005 3.118 7.959 1.00 94.19 128 ARG A C 1
ATOM 1018 O O . ARG A 1 128 ? -2.853 3.171 8.845 1.00 94.19 128 ARG A O 1
ATOM 1025 N N . LEU A 1 129 ? -2.288 3.096 6.657 1.00 94.81 129 LEU A N 1
ATOM 1026 C CA . LEU A 1 129 ? -3.647 3.140 6.112 1.00 94.81 129 LEU A CA 1
ATOM 1027 C C . LEU A 1 129 ? -4.508 1.971 6.592 1.00 94.81 129 LEU A C 1
ATOM 1029 O O . LEU A 1 129 ? -5.594 2.205 7.107 1.00 94.81 129 LEU A O 1
ATOM 1033 N N . LEU A 1 130 ? -4.002 0.737 6.526 1.00 95.06 130 LEU A N 1
ATOM 1034 C CA . LEU A 1 130 ? -4.725 -0.437 7.029 1.00 95.06 130 LEU A CA 1
ATOM 1035 C C . LEU A 1 130 ? -5.015 -0.350 8.531 1.00 95.06 130 LEU A C 1
ATOM 1037 O O . LEU A 1 130 ? -6.116 -0.673 8.960 1.00 95.06 130 LEU A O 1
ATOM 1041 N N . ASN A 1 131 ? -4.066 0.136 9.339 1.00 93.75 131 ASN A N 1
ATOM 1042 C CA . ASN A 1 131 ? -4.316 0.344 10.770 1.00 93.75 131 ASN A CA 1
ATOM 1043 C C . ASN A 1 131 ? -5.382 1.420 11.019 1.00 93.75 131 ASN A C 1
ATOM 1045 O O . ASN A 1 131 ? -6.188 1.280 11.934 1.00 93.75 131 ASN A O 1
ATOM 1049 N N . TYR A 1 132 ? -5.379 2.502 10.239 1.00 93.38 132 TYR A N 1
ATOM 1050 C CA . TYR A 1 132 ? -6.410 3.536 10.320 1.00 93.38 132 TYR A CA 1
ATOM 1051 C C . TYR A 1 132 ? -7.781 2.991 9.910 1.00 93.38 132 TYR A C 1
ATOM 1053 O O . TYR A 1 132 ? -8.765 3.215 10.612 1.00 93.38 132 TYR A O 1
ATOM 1061 N N . TYR A 1 133 ? -7.832 2.235 8.815 1.00 93.94 133 TYR A N 1
ATOM 1062 C CA . TYR A 1 133 ? -9.062 1.645 8.313 1.00 93.94 133 TYR A CA 1
ATOM 1063 C C . TYR A 1 133 ? -9.637 0.629 9.304 1.00 93.94 133 TYR A C 1
ATOM 1065 O O . TYR A 1 133 ? -10.809 0.725 9.647 1.00 93.94 133 TYR A O 1
ATOM 1073 N N . PHE A 1 134 ? -8.794 -0.228 9.885 1.00 93.38 134 PHE A N 1
ATOM 1074 C CA . PHE A 1 134 ? -9.187 -1.178 10.929 1.00 93.38 134 PHE A CA 1
ATOM 1075 C C . PHE A 1 134 ? -9.758 -0.497 12.178 1.00 93.38 134 PHE A C 1
ATOM 1077 O O . PHE A 1 134 ? -10.756 -0.956 12.724 1.00 93.38 134 PHE A O 1
ATOM 1084 N N . LYS A 1 135 ? -9.177 0.634 12.608 1.00 92.12 135 LYS A N 1
ATOM 1085 C CA . LYS A 1 135 ? -9.714 1.420 13.735 1.00 92.12 135 LYS A CA 1
ATOM 1086 C C . LYS A 1 135 ? -11.125 1.951 13.474 1.00 92.12 135 LYS A C 1
ATOM 1088 O O . LYS A 1 135 ? -11.862 2.152 14.431 1.00 92.12 135 LYS A O 1
ATOM 1093 N N . LYS A 1 136 ? -11.479 2.224 12.214 1.0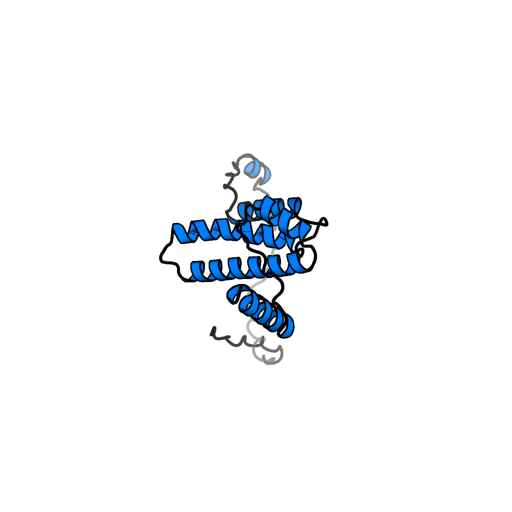0 92.25 136 LYS A N 1
ATOM 1094 C CA . LYS A 1 136 ? -12.800 2.744 11.833 1.00 92.25 136 LYS A CA 1
ATOM 1095 C C . LYS A 1 136 ? -13.801 1.635 11.515 1.00 92.25 136 LYS A C 1
ATOM 1097 O O . LYS A 1 136 ? -14.941 1.707 11.952 1.00 92.25 136 LYS A O 1
ATOM 1102 N N . LYS A 1 137 ? -13.390 0.645 10.721 1.00 93.62 137 LYS A N 1
ATOM 1103 C CA . LYS A 1 137 ? -14.218 -0.462 10.228 1.00 93.62 137 LYS A CA 1
ATOM 1104 C C . LYS A 1 137 ? -13.393 -1.759 10.228 1.00 93.62 137 LYS A C 1
ATOM 1106 O O . LYS A 1 137 ? -12.746 -2.062 9.225 1.00 93.62 137 LYS A O 1
ATOM 1111 N N . PRO A 1 138 ? -13.396 -2.535 11.326 1.00 91.81 138 PRO A N 1
ATOM 1112 C CA . PRO A 1 138 ? -12.532 -3.708 11.453 1.00 91.81 138 PRO A CA 1
ATOM 1113 C C . PRO A 1 138 ? -12.899 -4.822 10.463 1.00 91.81 138 PRO A C 1
ATOM 1115 O O . PRO A 1 138 ? -12.022 -5.321 9.765 1.00 91.81 138 PRO A O 1
ATOM 1118 N N . GLN A 1 139 ? -14.190 -5.141 10.321 1.00 93.62 139 GLN A N 1
ATOM 1119 C CA . GLN A 1 139 ? -14.663 -6.216 9.434 1.00 93.62 139 GLN A CA 1
ATOM 1120 C C . GLN A 1 139 ? -14.317 -5.957 7.961 1.00 93.62 139 GLN A C 1
ATOM 1122 O O . GLN A 1 139 ? -13.776 -6.826 7.283 1.00 93.62 139 GLN A O 1
ATOM 1127 N N . ALA A 1 140 ? -14.564 -4.736 7.482 1.00 92.50 140 ALA A N 1
ATOM 1128 C CA . ALA A 1 140 ? -14.255 -4.363 6.106 1.00 92.50 140 ALA A CA 1
ATOM 1129 C C . ALA A 1 140 ? -12.736 -4.334 5.845 1.00 92.50 140 ALA A C 1
ATOM 1131 O O . ALA A 1 140 ? -12.279 -4.706 4.767 1.00 92.50 140 ALA A O 1
ATOM 1132 N N . ALA A 1 141 ? -11.928 -3.951 6.843 1.00 92.94 141 ALA A N 1
ATOM 1133 C CA . ALA A 1 141 ? -10.471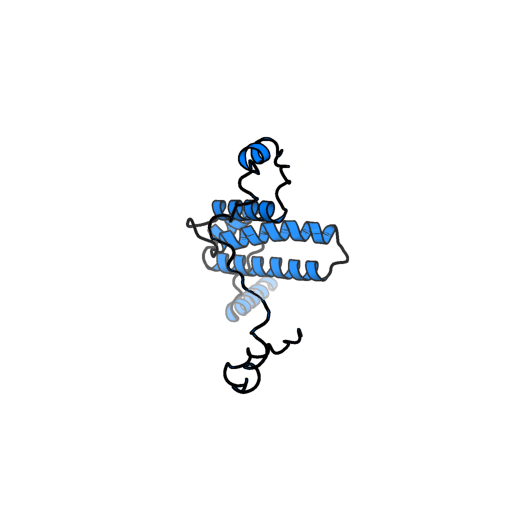 -4.012 6.739 1.00 92.94 141 ALA A CA 1
ATOM 1134 C C . ALA A 1 141 ? -9.950 -5.450 6.634 1.00 92.94 141 ALA A C 1
ATOM 1136 O O . ALA A 1 141 ? -9.002 -5.703 5.892 1.00 92.94 141 ALA A O 1
ATOM 1137 N N . GLU A 1 142 ? -10.556 -6.391 7.355 1.00 93.06 142 GLU A N 1
ATOM 1138 C CA . GLU A 1 142 ? -10.215 -7.812 7.267 1.00 93.06 142 GLU A CA 1
ATOM 1139 C C . GLU A 1 142 ? -10.600 -8.417 5.915 1.00 93.06 142 GLU A C 1
ATOM 1141 O O . GLU A 1 142 ? -9.801 -9.159 5.347 1.00 93.06 142 GLU A O 1
ATOM 1146 N N . GLN A 1 143 ? -11.777 -8.073 5.384 1.00 94.12 143 GLN A N 1
ATOM 1147 C CA . GLN A 1 143 ? -12.209 -8.479 4.041 1.00 94.12 143 GLN A CA 1
ATOM 1148 C C . GLN A 1 143 ? -11.236 -7.963 2.977 1.00 94.12 143 GLN A C 1
ATOM 1150 O O . GLN A 1 143 ? -10.644 -8.760 2.260 1.00 94.12 143 GLN A O 1
ATOM 1155 N N . LEU A 1 144 ? -10.929 -6.662 2.990 1.00 93.19 144 LEU A N 1
ATOM 1156 C CA . LEU A 1 144 ? -9.985 -6.052 2.050 1.00 93.19 144 LEU A CA 1
ATOM 1157 C C . LEU A 1 144 ? -8.603 -6.732 2.068 1.00 93.19 144 LEU A C 1
ATOM 1159 O O . LEU A 1 144 ? -7.960 -6.902 1.033 1.00 93.19 144 LEU A O 1
ATOM 1163 N N . VAL A 1 145 ? -8.116 -7.111 3.254 1.00 94.44 145 VAL A N 1
ATOM 1164 C CA . VAL A 1 145 ? -6.832 -7.811 3.408 1.00 94.44 145 VAL A CA 1
ATOM 1165 C C . VAL A 1 145 ? -6.880 -9.222 2.818 1.00 94.44 145 VAL A C 1
ATOM 1167 O O . VAL A 1 145 ? -5.884 -9.644 2.223 1.00 94.44 145 VAL A O 1
ATOM 1170 N N . LYS A 1 146 ? -8.007 -9.930 2.964 1.00 93.62 146 LYS A N 1
ATOM 1171 C CA . LYS A 1 146 ? -8.230 -11.250 2.356 1.00 93.62 146 LYS A CA 1
ATOM 1172 C C . LYS A 1 146 ? -8.291 -11.143 0.835 1.00 93.62 146 LYS A C 1
ATOM 1174 O O . LYS A 1 146 ? -7.544 -11.856 0.172 1.00 93.62 146 LYS A O 1
ATOM 1179 N N . ASP A 1 147 ? -9.069 -10.200 0.312 1.00 93.06 147 ASP A N 1
ATOM 1180 C CA . ASP A 1 147 ? -9.258 -9.997 -1.130 1.00 93.06 147 ASP A CA 1
ATOM 1181 C C . ASP A 1 147 ? -7.937 -9.668 -1.835 1.00 93.06 147 ASP A C 1
ATOM 1183 O O . ASP A 1 147 ? -7.626 -10.199 -2.897 1.00 93.06 147 ASP A O 1
ATOM 1187 N N . LEU A 1 148 ? -7.107 -8.824 -1.214 1.00 91.69 148 LEU A N 1
ATOM 1188 C CA . LEU A 1 148 ? -5.804 -8.436 -1.761 1.00 91.69 148 LEU A CA 1
ATOM 1189 C C . LEU A 1 148 ? -4.676 -9.441 -1.451 1.00 91.69 148 LEU A C 1
ATOM 1191 O O . LEU A 1 148 ? -3.535 -9.216 -1.867 1.00 91.69 148 LEU A O 1
ATOM 1195 N N . GLY A 1 149 ? -4.946 -10.512 -0.694 1.00 92.81 149 GLY A N 1
ATOM 1196 C CA . GLY A 1 149 ? -3.951 -11.522 -0.313 1.00 92.81 149 GLY A CA 1
ATOM 1197 C C . GLY A 1 149 ? -2.793 -10.974 0.533 1.00 92.81 149 GLY A C 1
ATOM 1198 O O . GLY A 1 149 ? -1.653 -11.438 0.433 1.00 92.81 149 GLY A O 1
ATOM 1199 N N . ILE A 1 150 ? -3.033 -9.940 1.346 1.00 91.75 150 ILE A N 1
ATOM 1200 C CA . ILE A 1 150 ? -1.975 -9.259 2.102 1.00 91.75 150 ILE A CA 1
ATOM 1201 C C . ILE A 1 150 ? -1.724 -9.992 3.423 1.00 91.75 150 ILE A C 1
ATOM 1203 O O . ILE A 1 150 ? -2.604 -10.130 4.265 1.00 91.75 150 ILE A O 1
ATOM 1207 N N . ARG A 1 151 ? -0.470 -10.369 3.691 1.00 89.31 151 ARG A N 1
ATOM 1208 C CA . ARG A 1 151 ? -0.071 -10.862 5.021 1.00 89.31 151 ARG A CA 1
ATOM 1209 C C . ARG A 1 151 ? 0.027 -9.698 6.008 1.00 89.31 151 ARG A C 1
ATOM 1211 O O . ARG A 1 151 ? 1.077 -9.064 6.129 1.00 89.31 151 ARG A O 1
ATOM 1218 N N . PHE A 1 152 ? -1.069 -9.402 6.703 1.00 88.62 152 PHE A N 1
ATOM 1219 C CA . PHE A 1 152 ? -1.143 -8.321 7.685 1.00 88.62 152 PHE A CA 1
ATOM 1220 C C . PHE A 1 152 ? -1.459 -8.835 9.090 1.00 88.62 152 PHE A C 1
ATOM 1222 O O . PHE A 1 152 ? -2.250 -9.752 9.270 1.00 88.62 152 PHE A O 1
ATOM 1229 N N . ARG A 1 153 ? -0.855 -8.204 10.103 1.00 88.94 153 ARG A N 1
ATOM 1230 C CA . ARG A 1 153 ? -1.226 -8.388 11.511 1.00 88.94 153 ARG A CA 1
ATOM 1231 C C . ARG A 1 153 ? -1.752 -7.064 12.042 1.00 88.94 153 ARG A C 1
ATOM 1233 O O . ARG A 1 153 ? -0.983 -6.099 12.146 1.00 88.94 153 ARG A O 1
ATOM 1240 N N . PHE A 1 154 ? -3.041 -7.021 12.363 1.00 86.44 154 PHE A N 1
ATOM 1241 C CA . PHE A 1 154 ? -3.658 -5.854 12.984 1.00 86.44 154 PHE A CA 1
ATOM 1242 C C . PHE A 1 154 ? -3.065 -5.632 14.376 1.00 86.44 154 PHE A C 1
ATOM 1244 O O . PHE A 1 154 ? -2.813 -6.577 15.125 1.00 86.44 154 PHE A O 1
ATOM 1251 N N . ARG A 1 155 ? -2.767 -4.372 14.710 1.00 81.69 155 ARG A N 1
ATOM 1252 C CA . ARG A 1 155 ? -2.272 -4.039 16.048 1.00 81.69 155 ARG A CA 1
ATOM 1253 C C . ARG A 1 155 ? -3.433 -4.138 17.036 1.00 81.69 155 ARG A C 1
ATOM 1255 O O . ARG A 1 155 ? -4.417 -3.421 16.880 1.00 81.69 155 ARG A O 1
ATOM 1262 N N . ALA A 1 156 ? -3.281 -4.979 18.056 1.00 75.25 156 ALA A N 1
ATOM 1263 C CA . ALA A 1 156 ? -4.187 -5.001 19.198 1.00 75.25 156 ALA A CA 1
ATOM 1264 C C . ALA A 1 156 ? -4.161 -3.656 19.945 1.00 75.25 156 ALA A C 1
ATOM 1266 O O . ALA A 1 156 ? -3.186 -2.896 19.858 1.00 75.25 156 ALA A O 1
ATOM 1267 N N . LYS A 1 157 ? -5.231 -3.369 20.695 1.00 79.56 157 LYS A N 1
ATOM 1268 C CA . LYS A 1 157 ? -5.268 -2.236 21.626 1.00 79.56 157 LYS A CA 1
ATOM 1269 C C . LYS A 1 157 ? -4.106 -2.384 22.613 1.00 79.56 157 LYS A C 1
ATOM 1271 O O . LYS A 1 157 ? -3.914 -3.454 23.180 1.00 79.56 157 LYS A O 1
ATOM 1276 N N . ILE A 1 158 ? -3.311 -1.327 22.781 1.00 82.56 158 ILE A N 1
ATOM 1277 C CA . ILE A 1 158 ? -2.224 -1.316 23.768 1.00 82.56 158 ILE A CA 1
ATOM 1278 C C . ILE A 1 158 ? -2.884 -1.284 25.156 1.00 82.56 158 ILE A C 1
ATOM 1280 O O . ILE A 1 158 ? -3.652 -0.349 25.395 1.00 82.56 158 ILE A O 1
ATOM 1284 N N . PRO A 1 159 ? -2.616 -2.261 26.045 1.00 86.88 159 PRO A N 1
ATOM 1285 C CA . PRO A 1 159 ? -3.220 -2.283 27.373 1.00 86.88 159 PRO A CA 1
ATOM 1286 C C . PRO A 1 159 ? -2.817 -1.058 28.193 1.00 86.88 159 PRO A C 1
ATOM 1288 O O . PRO A 1 159 ? -1.672 -0.586 28.096 1.00 86.88 159 PRO A O 1
ATOM 1291 N N . SER A 1 160 ? -3.747 -0.558 29.006 1.00 90.44 160 SER A N 1
ATOM 1292 C CA . SER A 1 160 ? -3.484 0.535 29.943 1.00 90.44 160 SER A CA 1
ATOM 1293 C C . SER A 1 160 ? -2.476 0.108 31.013 1.00 90.44 160 SER A C 1
ATOM 1295 O O . SER A 1 160 ? -2.205 -1.081 31.207 1.00 90.44 160 SER A O 1
ATOM 1297 N N . ARG A 1 161 ? -1.887 1.083 31.717 1.00 90.69 161 ARG A N 1
ATOM 1298 C CA . ARG A 1 161 ? -0.955 0.802 32.817 1.00 90.69 161 ARG A CA 1
ATOM 1299 C C . ARG A 1 161 ? -1.605 -0.145 33.833 1.00 90.69 161 ARG A C 1
ATOM 1301 O O . ARG A 1 161 ? -1.019 -1.172 34.157 1.00 90.69 161 ARG A O 1
ATOM 1308 N N . ASP A 1 162 ? -2.829 0.157 34.249 1.00 91.38 162 ASP A N 1
ATOM 1309 C CA . ASP A 1 162 ? -3.559 -0.615 35.258 1.00 91.38 162 ASP A CA 1
ATOM 1310 C C . ASP A 1 162 ? -3.893 -2.032 34.784 1.00 91.38 162 ASP A C 1
ATOM 1312 O O . ASP A 1 162 ? -3.741 -2.986 35.543 1.00 91.38 162 ASP A O 1
ATOM 1316 N N . GLU A 1 163 ? -4.280 -2.195 33.517 1.00 90.75 163 GLU A N 1
ATOM 1317 C CA . GLU A 1 163 ? -4.508 -3.510 32.902 1.00 90.75 163 GLU A CA 1
ATOM 1318 C C . GLU A 1 163 ? -3.229 -4.358 32.914 1.00 90.75 163 GLU A C 1
ATOM 1320 O O . GLU A 1 163 ? -3.271 -5.520 33.319 1.00 90.75 163 GLU A O 1
ATOM 1325 N N . LYS A 1 164 ? -2.073 -3.763 32.579 1.00 89.00 164 LYS A N 1
ATOM 1326 C CA . LYS A 1 164 ? -0.777 -4.461 32.644 1.00 89.00 164 LYS A CA 1
ATOM 1327 C C . LYS A 1 164 ? -0.442 -4.922 34.059 1.00 89.00 164 LYS A C 1
ATOM 1329 O O . LYS A 1 164 ? 0.019 -6.048 34.240 1.00 89.00 164 LYS A O 1
ATOM 1334 N N . TYR A 1 165 ? -0.654 -4.068 35.063 1.00 91.31 165 TYR A N 1
ATOM 1335 C CA . TYR A 1 165 ? -0.391 -4.441 36.456 1.00 91.31 165 TYR A CA 1
ATOM 1336 C C . TYR A 1 165 ? -1.363 -5.519 36.952 1.00 91.31 165 TYR A C 1
ATOM 1338 O O . TYR A 1 165 ? -0.932 -6.444 37.638 1.00 91.31 165 TYR A O 1
ATOM 1346 N N . ARG A 1 166 ? -2.642 -5.474 36.557 1.00 88.62 166 ARG A N 1
ATOM 1347 C CA . ARG A 1 166 ? -3.615 -6.541 36.854 1.00 88.62 166 ARG A CA 1
ATOM 1348 C C . ARG A 1 166 ? -3.180 -7.880 36.259 1.00 88.62 166 ARG A C 1
ATOM 1350 O O . ARG A 1 166 ? -3.153 -8.880 36.974 1.00 88.62 166 ARG A O 1
ATOM 1357 N N . GLU A 1 167 ? -2.787 -7.903 34.986 1.00 85.50 167 GLU A N 1
ATOM 1358 C CA . GLU A 1 167 ? -2.273 -9.110 34.324 1.00 85.50 167 GLU A CA 1
ATOM 1359 C C . GLU A 1 167 ? -1.020 -9.662 35.015 1.00 85.50 167 GLU A C 1
ATOM 1361 O O . GLU A 1 167 ? -0.899 -10.876 35.202 1.00 85.50 167 GLU A O 1
ATOM 1366 N N . PHE A 1 168 ? -0.103 -8.787 35.439 1.00 87.06 168 PHE A N 1
ATOM 1367 C CA . PHE A 1 168 ? 1.094 -9.182 36.181 1.00 87.06 168 PHE A CA 1
ATOM 1368 C C . PHE A 1 168 ? 0.742 -9.889 37.496 1.00 87.06 168 PHE A C 1
ATOM 1370 O O . PHE A 1 168 ? 1.262 -10.974 37.765 1.00 87.06 168 PHE A O 1
ATOM 1377 N N . THR A 1 169 ? -0.184 -9.330 38.278 1.00 85.06 169 THR A N 1
ATOM 1378 C CA . THR A 1 169 ? -0.636 -9.935 39.540 1.00 85.06 169 THR A CA 1
ATOM 1379 C C . THR A 1 169 ? -1.322 -11.283 39.310 1.00 85.06 169 THR A C 1
ATOM 1381 O O . THR A 1 169 ? -1.011 -12.258 39.995 1.00 85.06 169 THR A O 1
ATOM 1384 N N . ILE A 1 170 ? -2.200 -11.384 38.304 1.00 84.12 170 ILE A N 1
ATOM 1385 C CA . ILE A 1 170 ? -2.860 -12.646 37.924 1.00 84.12 170 ILE A CA 1
ATOM 1386 C C . ILE A 1 170 ? -1.817 -13.710 37.561 1.00 84.12 170 ILE A C 1
ATOM 1388 O O . ILE A 1 170 ? -1.896 -14.851 38.022 1.00 84.12 170 ILE A O 1
ATOM 1392 N N . ARG A 1 171 ? -0.804 -13.341 36.770 1.00 86.25 171 ARG A N 1
ATOM 1393 C CA . ARG A 1 171 ? 0.279 -14.244 36.363 1.00 86.25 171 ARG A CA 1
ATOM 1394 C C . ARG A 1 171 ? 1.132 -14.697 37.548 1.00 86.25 171 ARG A C 1
ATOM 1396 O O . ARG A 1 171 ? 1.490 -15.872 37.609 1.00 86.25 171 ARG A O 1
ATOM 1403 N N . ALA A 1 172 ? 1.442 -13.799 38.482 1.00 85.50 172 ALA A N 1
ATOM 1404 C CA . ALA A 1 172 ? 2.192 -14.125 39.694 1.00 85.50 172 ALA A CA 1
ATOM 1405 C C . ALA A 1 172 ? 1.433 -15.127 40.579 1.00 85.50 172 ALA A C 1
ATOM 1407 O O . ALA A 1 172 ? 2.021 -16.102 41.043 1.00 85.50 172 ALA A O 1
ATOM 1408 N N . ASN A 1 173 ? 0.120 -14.944 40.740 1.00 83.00 173 ASN A N 1
ATOM 1409 C CA . ASN A 1 173 ? -0.727 -15.865 41.500 1.00 83.00 173 ASN A CA 1
ATOM 1410 C C . ASN A 1 173 ? -0.862 -17.229 40.815 1.00 83.00 173 ASN A C 1
ATOM 1412 O O . ASN A 1 173 ? -0.807 -18.259 41.481 1.00 83.00 173 ASN A O 1
ATOM 1416 N N . ARG A 1 174 ? -0.961 -17.257 39.482 1.00 83.00 174 ARG A N 1
ATOM 1417 C CA . ARG A 1 174 ? -1.018 -18.502 38.702 1.00 83.00 174 ARG A CA 1
ATOM 1418 C C . ARG A 1 174 ? 0.280 -19.318 38.765 1.00 83.00 174 ARG A C 1
ATOM 1420 O O . ARG A 1 174 ? 0.216 -20.520 38.578 1.00 83.00 174 ARG A O 1
ATOM 1427 N N . LYS A 1 175 ? 1.432 -18.687 39.020 1.00 77.19 175 LYS A N 1
ATOM 1428 C CA . LYS A 1 175 ? 2.730 -19.369 39.204 1.00 77.19 175 LYS A CA 1
ATOM 1429 C C . LYS A 1 175 ? 2.930 -19.912 40.631 1.00 77.19 175 LYS A C 1
ATOM 1431 O O . LYS A 1 175 ? 3.841 -20.698 40.851 1.00 77.19 175 LYS A O 1
ATOM 1436 N N . LYS A 1 176 ? 2.137 -19.441 41.599 1.00 71.94 176 LYS A N 1
ATOM 1437 C CA . LYS A 1 176 ? 2.179 -19.889 43.003 1.00 71.94 176 LYS A CA 1
ATOM 1438 C C . LYS A 1 176 ? 1.254 -21.081 43.295 1.00 71.94 176 LYS A C 1
ATOM 1440 O O . LYS A 1 176 ? 1.383 -21.663 44.365 1.00 71.94 176 LYS A O 1
ATOM 1445 N N . LYS A 1 177 ? 0.325 -21.391 42.388 1.00 56.09 177 LYS A N 1
ATOM 1446 C CA . LYS A 1 177 ? -0.454 -22.636 42.364 1.00 56.09 177 LYS A CA 1
ATOM 1447 C C . LYS A 1 177 ? 0.282 -23.676 41.535 1.00 56.09 177 LYS A C 1
ATOM 1449 O O . LYS A 1 177 ? 0.154 -24.861 41.890 1.00 56.09 177 LYS A O 1
#

Organism: NCBI:txid2483200

pLDDT: mean 78.25, std 17.77, range [39.25, 96.69]

Sequence (177 aa):
MPRDLPIAPPPGEDDLGSDFLVDGLEDWGVVGRPEEEQTNLLADLDIEAMRAEVEVRDWPLSLREICEKEREEHKKNYARHANDSGSPEVQVALFSARIKHVTQHVIDNPKDFASRRGLLALVSKRRRLLNYYFKKKPQAAEQLVKDLGIRFRFRAKIPSRDEKYREFTIRANRKKK

Secondary structure (DSSP, 8-state):
----PPPPPPPPTT-S-TTSSSSS-SSS------GGG---TTTTS-HHHHHHH---------HHHHHHHHHHHHHHHH-SSTT--SSHHHHHHHHHHHHHHHHHHHHH-TT-HHHHHHHHHHHHHHHHHHHHHHHH-HHHHHHHHHHTT----PPPPPPPHHHHHHHHHHHHHHHH-

Foldseek 3Di:
DPDDDDDDDDDDPPPDDPPDDDPPPPPPDCPPDPPPPPPVPCPPVPVVVVVVPPPPPPDPDDPVRVLVVQLVVLCVVQPPDPPDPDDLLSLLSNLLVVLVVLVVVCVVPVPPVVSVVVSVVSVVVSLVSLQVCCVVPVVVSVVSCVVSVHPDDHDDDDDDPVRVVVVVVVVVVVVVD